Protein AF-A0A956L2F6-F1 (afdb_monomer)

Foldseek 3Di:
DDDDDDDDDDDDDDDDDDDDDDDDDDDDDDDDDDPPPDPPPDPFPDDDDWDDAPAFADPAAKWWWDWPNFTWIWHWADPD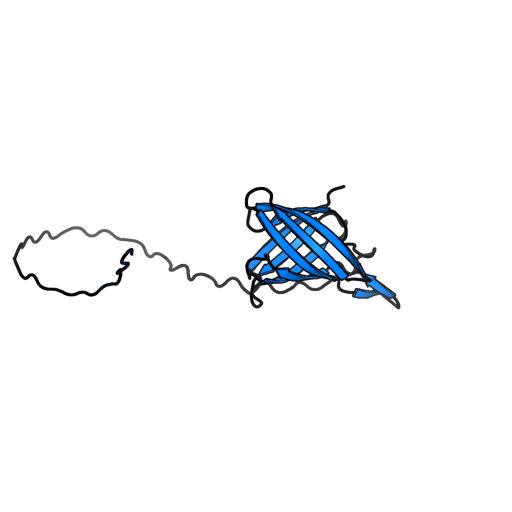VQWIWIWTAGDPPRFIKIKTKGFDWDDDPPDTGGIQKIKIKIDRVPGDIWIKMWGADNVSFKIKMFIDHPSRGPIIIITGGDD

pLDDT: mean 80.11, std 22.97, range [32.0, 98.62]

Mean predicted aligned error: 14.01 Å

Structure (mmCIF, N/CA/C/O backbone):
data_AF-A0A956L2F6-F1
#
_entry.id   AF-A0A956L2F6-F1
#
loop_
_atom_site.group_PDB
_atom_site.id
_atom_site.type_symbol
_atom_site.label_atom_id
_atom_site.label_alt_id
_atom_site.label_comp_id
_atom_site.label_asym_id
_atom_site.label_entity_id
_atom_site.label_seq_id
_atom_site.pdbx_PDB_ins_code
_atom_site.Cartn_x
_atom_site.Cartn_y
_atom_site.Cartn_z
_atom_site.occupancy
_atom_site.B_iso_or_equiv
_atom_site.auth_seq_id
_atom_site.auth_comp_id
_atom_site.auth_asym_id
_atom_site.auth_atom_id
_atom_site.pdbx_PDB_model_num
ATOM 1 N N . MET A 1 1 ? 47.642 7.889 -25.576 1.00 45.06 1 MET A N 1
ATOM 2 C CA . MET A 1 1 ? 47.191 9.058 -26.360 1.00 45.06 1 MET A CA 1
ATOM 3 C C . MET A 1 1 ? 46.245 8.530 -27.430 1.00 45.06 1 MET A C 1
ATOM 5 O O . MET A 1 1 ? 46.696 8.102 -28.480 1.00 45.06 1 MET A O 1
ATOM 9 N N . ALA A 1 2 ? 44.964 8.392 -27.086 1.00 37.12 2 ALA A N 1
ATOM 10 C CA . ALA A 1 2 ? 43.939 7.818 -27.954 1.00 37.12 2 ALA A CA 1
ATOM 11 C C . ALA A 1 2 ? 42.980 8.940 -28.355 1.00 37.12 2 ALA A C 1
ATOM 13 O O . ALA A 1 2 ? 42.455 9.644 -27.495 1.00 37.12 2 ALA A O 1
ATOM 14 N N . VAL A 1 3 ? 42.839 9.138 -29.662 1.00 37.91 3 VAL A N 1
ATOM 15 C CA . VAL A 1 3 ? 42.006 10.174 -30.271 1.00 37.91 3 VAL A CA 1
ATOM 16 C C . VAL A 1 3 ? 40.607 9.599 -30.483 1.00 37.91 3 VAL A C 1
ATOM 18 O O . VAL A 1 3 ? 40.433 8.635 -31.223 1.00 37.91 3 VAL A O 1
ATOM 21 N N . LEU A 1 4 ? 39.626 10.211 -29.824 1.00 40.88 4 LEU A N 1
ATOM 22 C CA . LEU A 1 4 ? 38.202 10.125 -30.136 1.00 40.88 4 LEU A CA 1
ATOM 23 C C . LEU A 1 4 ? 37.856 11.302 -31.046 1.00 40.88 4 LEU A C 1
ATOM 25 O O . LEU A 1 4 ? 38.024 12.442 -30.622 1.00 40.88 4 LEU A O 1
ATOM 29 N N . ILE A 1 5 ? 37.322 11.043 -32.240 1.00 43.75 5 ILE A N 1
ATOM 30 C CA . ILE A 1 5 ? 36.436 11.994 -32.923 1.00 43.75 5 ILE A CA 1
ATOM 31 C C . ILE A 1 5 ? 35.305 11.187 -33.566 1.00 43.75 5 ILE A C 1
ATOM 33 O O . ILE A 1 5 ? 35.516 10.442 -34.518 1.00 43.75 5 ILE A O 1
ATOM 37 N N . SER A 1 6 ? 34.107 11.337 -33.006 1.00 41.31 6 SER A N 1
ATOM 38 C CA . SER A 1 6 ? 32.835 10.889 -33.566 1.00 41.31 6 SER A CA 1
ATOM 39 C C . SER A 1 6 ?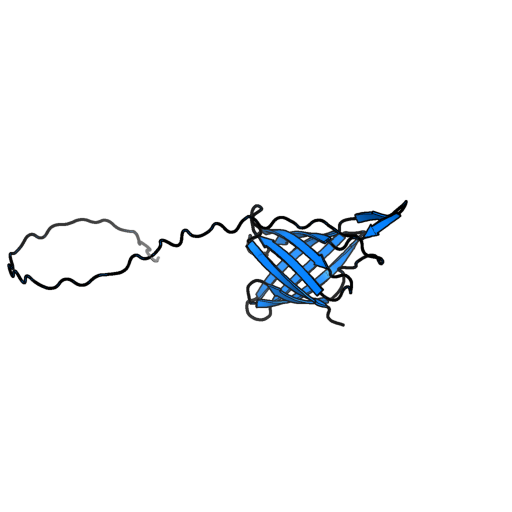 31.856 12.053 -33.468 1.00 41.31 6 SER A C 1
ATOM 41 O O . SER A 1 6 ? 31.575 12.492 -32.359 1.00 41.31 6 SER A O 1
ATOM 43 N N . THR A 1 7 ? 31.401 12.548 -34.620 1.00 45.31 7 THR A N 1
ATOM 44 C CA . THR A 1 7 ? 30.163 13.304 -34.912 1.00 45.31 7 THR A CA 1
ATOM 45 C C . THR A 1 7 ? 30.193 13.650 -36.413 1.00 45.31 7 THR A C 1
ATOM 47 O O . THR A 1 7 ? 31.266 13.754 -36.994 1.00 45.31 7 THR A O 1
ATOM 50 N N . ALA A 1 8 ? 29.125 13.953 -37.142 1.00 37.53 8 ALA A N 1
ATOM 51 C CA . ALA A 1 8 ? 27.7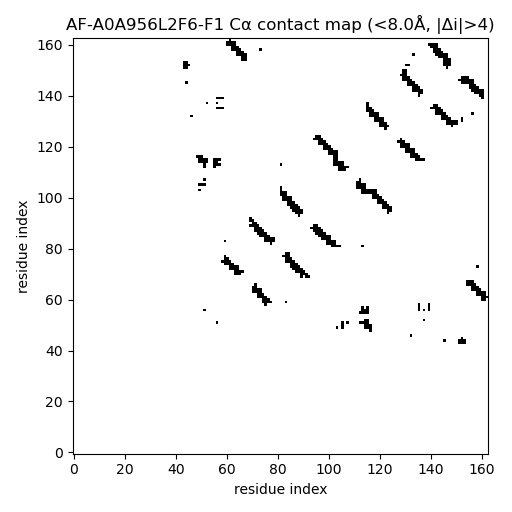41 13.503 -37.227 1.00 37.53 8 ALA A CA 1
ATOM 52 C C . ALA A 1 8 ? 27.139 14.267 -38.433 1.00 37.53 8 ALA A C 1
ATOM 54 O O . ALA A 1 8 ? 27.304 15.477 -38.514 1.00 37.53 8 ALA A O 1
ATOM 55 N N . SER A 1 9 ? 26.392 13.553 -39.284 1.00 39.50 9 SER A N 1
ATOM 56 C CA . SER A 1 9 ? 25.169 13.970 -40.006 1.00 39.50 9 SER A CA 1
ATOM 57 C C . SER A 1 9 ? 25.146 15.092 -41.075 1.00 39.50 9 SER A C 1
ATOM 59 O O . SER A 1 9 ? 25.910 16.047 -41.061 1.00 39.50 9 SER A O 1
ATOM 61 N N . LEU A 1 10 ? 24.095 14.963 -41.911 1.00 39.09 10 LEU A N 1
ATOM 62 C CA . LEU A 1 10 ? 23.531 15.821 -42.971 1.00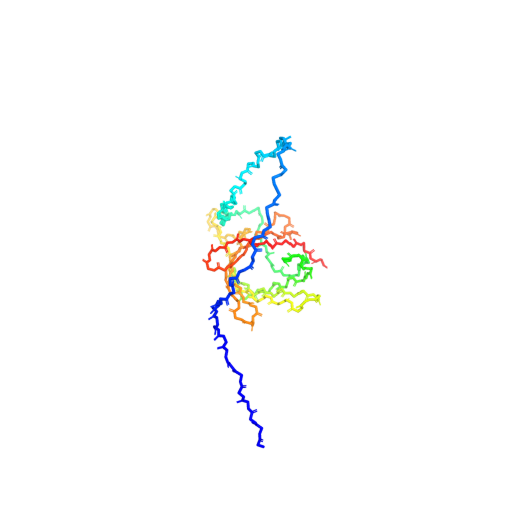 39.09 10 LEU A CA 1
ATOM 63 C C . LEU A 1 10 ? 24.259 15.701 -44.322 1.00 39.09 10 LEU A C 1
ATOM 65 O O . LEU A 1 10 ? 25.435 15.995 -44.439 1.00 39.09 10 LEU A O 1
ATOM 69 N N . GLY A 1 11 ? 23.660 15.253 -45.425 1.00 32.00 11 GLY A N 1
ATOM 70 C CA . GLY A 1 11 ? 22.260 15.256 -45.834 1.00 32.00 11 GLY A CA 1
ATOM 71 C C . GLY A 1 11 ? 22.181 15.911 -47.221 1.00 32.00 11 GLY A C 1
ATOM 72 O O . GLY A 1 11 ? 22.700 17.003 -47.406 1.00 32.00 11 GLY A O 1
ATOM 73 N N . GLY A 1 12 ? 21.516 15.262 -48.185 1.00 33.75 12 GLY A N 1
ATOM 74 C CA . GLY A 1 12 ? 20.892 15.966 -49.317 1.00 33.75 12 GLY A CA 1
ATOM 75 C C . GLY A 1 12 ? 21.516 15.841 -50.717 1.00 33.75 12 GLY A C 1
ATOM 76 O O . GLY A 1 12 ? 22.321 16.661 -51.130 1.00 33.75 12 GLY A O 1
ATOM 77 N N . ALA A 1 13 ? 20.969 14.884 -51.475 1.00 37.41 13 ALA A N 1
ATOM 78 C CA . ALA A 1 13 ? 20.454 15.000 -52.850 1.00 37.41 13 ALA A CA 1
ATOM 79 C C . ALA A 1 13 ? 21.351 15.477 -54.020 1.00 37.41 13 ALA A C 1
ATOM 81 O O . ALA A 1 13 ? 21.696 16.647 -54.139 1.00 37.41 13 ALA A O 1
ATOM 82 N N . ARG A 1 14 ? 21.478 14.610 -55.040 1.00 38.72 14 ARG A N 1
ATOM 83 C CA . ARG A 1 14 ? 20.799 14.736 -56.358 1.00 38.72 14 ARG A CA 1
ATOM 84 C C . ARG A 1 14 ? 21.273 13.625 -57.307 1.00 38.72 14 ARG A C 1
ATOM 86 O O . ARG A 1 14 ? 22.452 13.528 -57.620 1.00 38.72 14 ARG A O 1
ATOM 93 N N . ARG A 1 15 ? 20.340 12.834 -57.840 1.00 40.72 15 ARG A N 1
ATOM 94 C CA . ARG A 1 15 ? 20.521 12.099 -59.102 1.00 40.72 15 ARG A CA 1
ATOM 95 C C . ARG A 1 15 ? 19.255 12.268 -59.940 1.00 40.72 15 ARG A C 1
ATOM 97 O O . ARG A 1 15 ? 18.186 11.910 -59.452 1.00 40.72 15 ARG A O 1
ATOM 104 N N . PRO A 1 16 ? 19.342 12.796 -61.170 1.00 43.56 16 PRO A N 1
ATOM 105 C CA . PRO A 1 16 ? 18.284 12.675 -62.150 1.00 43.56 16 PRO A CA 1
ATOM 106 C C . PRO A 1 16 ? 18.584 11.514 -63.105 1.00 43.56 16 PRO A C 1
ATOM 108 O O . PRO A 1 16 ? 19.724 11.274 -63.501 1.00 43.56 16 PRO A O 1
ATOM 111 N N . GLY A 1 17 ? 17.520 10.838 -63.513 1.00 35.66 17 GLY A N 1
ATOM 112 C CA . GLY A 1 17 ? 17.513 9.860 -64.594 1.00 35.66 17 GLY A CA 1
ATOM 113 C C . GLY A 1 17 ? 16.848 8.565 -64.135 1.00 35.66 17 GLY A C 1
ATOM 114 O O . GLY A 1 17 ? 17.096 8.095 -63.038 1.00 35.66 17 GLY A O 1
ATOM 115 N N . ARG A 1 18 ? 15.989 7.919 -64.909 1.00 43.03 18 ARG A N 1
ATOM 116 C CA . ARG A 1 18 ? 15.570 8.137 -66.289 1.00 43.03 18 ARG A CA 1
ATOM 117 C C . ARG A 1 18 ? 14.335 7.243 -66.471 1.00 43.03 18 ARG A C 1
ATOM 119 O O . ARG A 1 18 ? 14.353 6.094 -66.054 1.00 43.03 18 ARG A O 1
ATOM 126 N N . THR A 1 19 ? 13.278 7.831 -67.019 1.00 45.56 19 THR A N 1
ATOM 127 C CA . THR A 1 19 ? 12.143 7.236 -67.752 1.00 45.56 19 THR A CA 1
ATOM 128 C C . THR A 1 19 ? 12.000 5.706 -67.779 1.00 45.56 19 THR A C 1
ATOM 130 O O . THR A 1 19 ? 12.811 5.015 -68.392 1.00 45.56 19 THR A O 1
ATOM 133 N N . GLY A 1 20 ? 10.861 5.222 -67.278 1.00 37.78 20 GLY A N 1
ATOM 134 C CA . GLY A 1 20 ? 10.322 3.887 -67.537 1.00 37.78 20 GLY A CA 1
ATOM 135 C C . GLY A 1 20 ? 8.800 3.920 -67.422 1.00 37.78 20 GLY A C 1
ATOM 136 O O . GLY A 1 20 ? 8.254 3.814 -66.332 1.00 37.78 20 GLY A O 1
ATOM 137 N N . SER A 1 21 ? 8.140 4.157 -68.553 1.00 44.22 21 SER A N 1
ATOM 138 C CA . SER A 1 21 ? 6.688 4.132 -68.722 1.00 44.22 21 SER A CA 1
ATOM 139 C C . SER A 1 21 ? 6.210 2.684 -68.824 1.00 44.22 21 SER A C 1
ATOM 141 O O . SER A 1 21 ? 6.695 1.948 -69.679 1.00 44.22 21 SER A O 1
ATOM 143 N N . ALA A 1 22 ? 5.239 2.295 -68.001 1.00 43.81 22 ALA A N 1
ATOM 144 C CA . ALA A 1 22 ? 4.348 1.177 -68.284 1.00 43.81 22 ALA A CA 1
ATOM 145 C C . ALA A 1 22 ? 3.008 1.432 -67.585 1.00 43.81 22 ALA A C 1
ATOM 147 O O . ALA A 1 22 ? 2.856 1.256 -66.379 1.00 43.81 22 ALA A O 1
ATOM 148 N N . CYS A 1 23 ? 2.036 1.897 -68.370 1.00 40.69 23 CYS A N 1
ATOM 149 C CA . CYS A 1 23 ? 0.628 1.874 -68.007 1.00 40.69 23 CYS A CA 1
ATOM 150 C C . CYS A 1 23 ? 0.176 0.418 -67.860 1.00 40.69 23 CYS A C 1
ATOM 152 O O . CYS A 1 23 ? 0.122 -0.301 -68.854 1.00 40.69 23 CYS A O 1
ATOM 154 N N . VAL A 1 24 ? -0.236 0.014 -66.662 1.00 42.59 24 VAL A N 1
ATOM 155 C CA . VAL A 1 24 ? -1.155 -1.116 -66.491 1.00 42.59 24 VAL A CA 1
ATOM 156 C C . VAL A 1 24 ? -2.366 -0.586 -65.738 1.00 42.59 24 VAL A C 1
ATOM 158 O O . VAL A 1 24 ? -2.319 -0.293 -64.546 1.00 42.59 24 VAL A O 1
ATOM 161 N N . ARG A 1 25 ? -3.440 -0.369 -66.498 1.00 45.28 25 ARG A N 1
ATOM 162 C CA . ARG A 1 25 ? -4.778 -0.086 -65.986 1.00 45.28 25 ARG A CA 1
ATOM 163 C C . ARG A 1 25 ? -5.424 -1.402 -65.568 1.00 45.28 25 ARG A C 1
ATOM 165 O O . ARG A 1 25 ? -5.452 -2.336 -66.361 1.00 45.28 25 ARG A O 1
ATOM 172 N N . GLY A 1 26 ? -6.047 -1.387 -64.396 1.00 38.69 26 GLY A N 1
ATOM 173 C CA . GLY A 1 26 ? -7.093 -2.332 -64.017 1.00 38.69 26 GLY A CA 1
ATOM 174 C C . GLY A 1 26 ? -6.721 -3.190 -62.819 1.00 38.69 26 GLY A C 1
ATOM 175 O O . GLY A 1 26 ? -5.986 -4.153 -62.965 1.00 38.69 26 GLY A O 1
ATOM 176 N N . LEU A 1 27 ? -7.260 -2.854 -61.647 1.00 41.12 27 LEU A N 1
ATOM 177 C CA . LEU A 1 27 ? -8.328 -3.628 -61.009 1.00 41.12 27 LEU A CA 1
ATOM 178 C C . LEU A 1 27 ? -8.731 -2.907 -59.715 1.00 41.12 27 LEU A C 1
ATOM 180 O O . LEU A 1 27 ? -7.889 -2.571 -58.887 1.00 41.12 27 LEU A O 1
ATOM 184 N N . ALA A 1 28 ? -10.023 -2.631 -59.569 1.00 49.28 28 ALA A N 1
ATOM 185 C CA . ALA A 1 28 ? -10.601 -2.147 -58.327 1.00 49.28 28 ALA A CA 1
ATOM 186 C C . ALA A 1 28 ? -10.519 -3.246 -57.258 1.00 49.28 28 ALA A C 1
ATOM 188 O O . ALA A 1 28 ? -10.923 -4.379 -57.517 1.00 49.28 28 ALA A O 1
ATOM 189 N N . LEU A 1 29 ? -10.066 -2.902 -56.053 1.00 39.41 29 LEU A N 1
ATOM 190 C CA . LEU A 1 29 ? -10.330 -3.700 -54.862 1.00 39.41 29 LEU A CA 1
ATOM 191 C C . LEU A 1 29 ? -10.550 -2.765 -53.670 1.00 39.41 29 LEU A C 1
ATOM 193 O O . LEU A 1 29 ? -9.694 -1.948 -53.334 1.00 39.41 29 LEU A O 1
ATOM 197 N N . LEU A 1 30 ? -11.743 -2.870 -53.084 1.00 47.72 30 LEU A N 1
ATOM 198 C CA . LEU A 1 30 ? -12.136 -2.221 -51.842 1.00 47.72 30 LEU A CA 1
ATOM 199 C C . LEU A 1 30 ? -11.120 -2.539 -50.735 1.00 47.72 30 LEU A C 1
ATOM 201 O O . LEU A 1 30 ? -10.895 -3.710 -50.437 1.00 47.72 30 LEU A O 1
ATOM 205 N N . LEU A 1 31 ? -10.588 -1.514 -50.068 1.00 45.28 31 LEU A N 1
ATOM 206 C CA . LEU A 1 31 ? -9.919 -1.666 -48.777 1.00 45.28 31 LEU A CA 1
ATOM 207 C C . LEU A 1 31 ? -10.572 -0.755 -47.734 1.00 45.28 31 LEU A C 1
ATOM 209 O O . LEU A 1 31 ? -10.370 0.454 -47.710 1.00 45.28 31 LEU A O 1
ATOM 213 N N . ALA A 1 32 ? -11.404 -1.416 -46.930 1.00 45.12 32 ALA A N 1
ATOM 214 C CA . ALA A 1 32 ? -11.643 -1.232 -45.503 1.00 45.12 32 ALA A CA 1
ATOM 215 C C . ALA A 1 32 ? -11.618 0.200 -44.935 1.00 45.12 32 ALA A C 1
ATOM 217 O O . ALA A 1 32 ? -10.564 0.782 -44.680 1.00 45.12 32 ALA A O 1
ATOM 218 N N . LEU A 1 33 ? -12.811 0.686 -44.567 1.00 45.69 33 LEU A N 1
ATOM 219 C CA . LEU A 1 33 ? -12.972 1.605 -43.443 1.00 45.69 33 LEU A CA 1
ATOM 220 C C . LEU A 1 33 ? -12.403 0.937 -42.184 1.00 45.69 33 LEU A C 1
ATOM 222 O O . LEU A 1 33 ? -13.063 0.109 -41.561 1.00 45.69 33 LEU A O 1
ATOM 226 N N . VAL A 1 34 ? -11.182 1.298 -41.806 1.00 48.38 34 VAL A N 1
ATOM 227 C CA . VAL A 1 34 ? -10.708 1.102 -40.437 1.00 48.38 34 VAL A CA 1
ATOM 228 C C . VAL A 1 34 ? -11.377 2.200 -39.610 1.00 48.38 34 VAL A C 1
ATOM 230 O O . VAL A 1 34 ? -11.116 3.378 -39.878 1.00 48.38 34 VAL A O 1
ATOM 233 N N . PRO A 1 35 ? -12.258 1.898 -38.640 1.00 49.81 35 PRO A N 1
ATOM 234 C CA . PRO A 1 35 ? -12.595 2.904 -37.653 1.00 49.81 35 PRO A CA 1
ATOM 235 C C . PRO A 1 35 ? -11.286 3.262 -36.954 1.00 49.81 35 PRO A C 1
ATOM 237 O O . PRO A 1 35 ? -10.615 2.402 -36.384 1.00 49.81 35 PRO A O 1
ATOM 240 N N . ALA A 1 36 ? -10.893 4.529 -37.053 1.00 45.62 36 ALA A N 1
ATOM 241 C CA . ALA A 1 36 ? -9.840 5.079 -36.226 1.00 45.62 36 ALA A CA 1
ATOM 242 C C . ALA A 1 36 ? -10.262 4.871 -34.766 1.00 45.62 36 ALA A C 1
ATOM 244 O O . ALA A 1 36 ? -11.075 5.630 -34.234 1.00 45.62 36 ALA A O 1
ATOM 245 N N . CYS A 1 37 ? -9.744 3.817 -34.131 1.00 48.47 37 CYS A N 1
ATOM 246 C CA . CYS A 1 37 ? -9.691 3.722 -32.684 1.00 48.47 37 CYS A CA 1
ATOM 247 C C . CYS A 1 37 ? -8.884 4.933 -32.232 1.00 48.47 37 CYS A C 1
ATOM 249 O O . CYS A 1 37 ? -7.655 4.931 -32.264 1.00 48.47 37 CYS A O 1
ATOM 251 N N . LYS A 1 38 ? -9.589 6.007 -31.865 1.00 52.88 38 LYS A N 1
ATOM 252 C CA . LYS A 1 38 ? -9.006 7.028 -31.006 1.00 52.88 38 LYS A CA 1
ATOM 253 C C . LYS A 1 38 ? -8.463 6.264 -29.800 1.00 52.88 38 LYS A C 1
ATOM 255 O O . LYS A 1 38 ? -9.238 5.487 -29.236 1.00 52.88 38 LYS A O 1
ATOM 260 N N . PRO A 1 39 ? -7.185 6.421 -29.421 1.00 49.84 39 PRO A N 1
ATOM 261 C CA . PRO A 1 39 ? -6.756 5.963 -28.115 1.00 49.84 39 PRO A CA 1
ATOM 262 C C . PRO A 1 39 ? -7.674 6.673 -27.125 1.00 49.84 39 PRO A C 1
ATOM 264 O O . PRO A 1 39 ? -7.645 7.897 -26.997 1.00 49.84 39 PRO A O 1
ATOM 267 N N . GLY A 1 40 ? -8.609 5.917 -26.553 1.00 45.34 40 GLY A N 1
ATOM 268 C CA . GLY A 1 40 ? -9.428 6.410 -25.471 1.00 45.34 40 GLY A CA 1
ATOM 269 C C . GLY A 1 40 ? -8.448 6.697 -24.357 1.00 45.34 40 GLY A C 1
ATOM 270 O O . GLY A 1 40 ? -7.849 5.766 -23.829 1.00 45.34 40 GLY A O 1
ATOM 271 N N . THR A 1 41 ? -8.220 7.975 -24.068 1.00 56.50 41 THR A N 1
ATOM 272 C CA . THR A 1 41 ? -7.600 8.384 -22.816 1.00 56.50 41 THR A CA 1
ATOM 273 C C . THR A 1 41 ? -8.412 7.701 -21.728 1.00 56.50 41 THR A C 1
ATOM 275 O O . THR A 1 41 ? -9.582 8.040 -21.532 1.00 56.50 41 THR A O 1
ATOM 278 N N . ALA A 1 42 ? -7.839 6.665 -21.111 1.00 53.97 42 ALA A N 1
ATOM 279 C CA . ALA A 1 42 ? -8.445 6.058 -19.944 1.00 53.97 42 ALA A CA 1
ATOM 280 C C . ALA A 1 42 ? -8.680 7.201 -18.945 1.00 53.97 42 ALA A C 1
ATOM 282 O O . ALA A 1 42 ? -7.781 8.031 -18.766 1.00 53.97 42 ALA A O 1
ATOM 283 N N . PRO A 1 43 ? -9.890 7.338 -18.378 1.00 53.78 43 PRO A N 1
ATOM 284 C CA . PRO A 1 43 ? -10.124 8.367 -17.382 1.00 53.78 43 PRO A CA 1
ATOM 285 C C . PRO A 1 43 ? -9.094 8.195 -16.257 1.00 53.78 43 PRO A C 1
ATOM 287 O O . PRO A 1 43 ? -8.770 7.054 -15.917 1.00 53.78 43 PRO A O 1
ATOM 290 N N . PRO A 1 44 ? -8.557 9.294 -15.698 1.00 55.47 44 PRO A N 1
ATOM 291 C CA . PRO A 1 44 ? -7.600 9.202 -14.606 1.00 55.47 44 PRO A CA 1
ATOM 292 C C . PRO A 1 44 ? -8.215 8.366 -13.483 1.00 55.47 44 PRO A C 1
ATOM 294 O O . PRO A 1 44 ? -9.355 8.615 -13.080 1.00 55.47 44 PRO A O 1
ATOM 297 N N . VAL A 1 45 ? -7.489 7.351 -13.010 1.00 63.59 45 VAL A N 1
ATOM 298 C CA . VAL A 1 45 ? -7.948 6.503 -11.907 1.00 63.59 45 VAL A CA 1
ATOM 299 C C . VAL A 1 45 ? -8.068 7.389 -10.672 1.00 63.59 45 VAL A C 1
ATOM 301 O O . VAL A 1 45 ? -7.076 7.849 -10.114 1.00 63.59 45 VAL A O 1
ATOM 304 N N . SER A 1 46 ? -9.300 7.688 -10.268 1.00 80.44 46 SER A N 1
ATOM 305 C CA . SER A 1 46 ? -9.564 8.466 -9.062 1.00 80.44 46 SER A CA 1
ATOM 306 C C . SER A 1 46 ? -9.240 7.631 -7.828 1.00 80.44 46 SER A C 1
ATOM 308 O O . SER A 1 46 ? -9.623 6.462 -7.767 1.00 80.44 46 SER A O 1
ATOM 310 N N . ILE A 1 47 ? -8.611 8.240 -6.822 1.00 87.19 47 ILE A N 1
ATOM 311 C CA . ILE A 1 47 ? -8.390 7.596 -5.522 1.00 87.19 47 ILE A CA 1
ATOM 312 C C . ILE A 1 47 ? -9.764 7.240 -4.917 1.00 87.19 47 ILE A C 1
ATOM 314 O O . ILE A 1 47 ? -10.570 8.150 -4.692 1.00 87.19 47 ILE A O 1
ATOM 318 N N . PRO A 1 48 ? -10.061 5.955 -4.651 1.00 90.94 48 PRO A N 1
ATOM 319 C CA . PRO A 1 48 ? -11.342 5.546 -4.085 1.00 90.94 48 PRO A CA 1
ATOM 320 C C . PRO A 1 48 ? -11.503 6.105 -2.665 1.00 90.94 48 PRO A C 1
ATOM 322 O O . PRO A 1 48 ? -10.501 6.294 -1.970 1.00 90.94 48 PRO A O 1
ATOM 325 N N . PRO A 1 49 ? -12.732 6.393 -2.202 1.00 92.69 49 PRO A N 1
ATOM 326 C CA . PRO A 1 49 ? -12.954 6.840 -0.831 1.00 92.69 49 PRO A CA 1
ATOM 327 C C . PRO A 1 49 ? -12.549 5.752 0.174 1.00 92.69 49 PRO A C 1
ATOM 329 O O . PRO A 1 49 ? -12.696 4.562 -0.099 1.00 92.69 49 PRO A O 1
ATOM 332 N N . ALA A 1 50 ? -12.062 6.170 1.343 1.00 95.06 50 ALA A N 1
ATOM 333 C CA . ALA A 1 50 ? -11.828 5.261 2.460 1.00 95.06 50 ALA A CA 1
ATOM 334 C C . ALA A 1 50 ? -13.159 4.778 3.060 1.00 95.06 50 ALA A C 1
ATOM 336 O O . ALA A 1 50 ? -14.156 5.505 3.052 1.00 95.06 50 ALA A O 1
ATOM 337 N N . ALA A 1 51 ? -13.151 3.568 3.610 1.00 93.56 51 ALA A N 1
ATOM 338 C CA . ALA A 1 51 ? -14.252 2.976 4.351 1.00 93.56 51 ALA A CA 1
ATOM 339 C C . ALA A 1 51 ? -13.759 2.410 5.688 1.00 93.56 51 ALA A C 1
ATOM 341 O O . ALA A 1 51 ? -12.666 1.853 5.795 1.00 93.56 51 ALA A O 1
ATOM 342 N N . ALA A 1 52 ? -14.601 2.545 6.705 1.00 92.94 52 ALA A N 1
ATOM 343 C CA . ALA A 1 52 ? -14.434 1.914 8.002 1.00 92.94 52 ALA A CA 1
ATOM 344 C C . ALA A 1 52 ? -15.168 0.566 7.994 1.00 92.94 52 ALA A C 1
ATOM 346 O O . ALA A 1 52 ? -16.336 0.502 7.603 1.00 92.94 52 ALA A O 1
ATOM 347 N N . TYR A 1 53 ? -14.488 -0.494 8.423 1.00 90.94 53 TYR A N 1
ATOM 348 C CA . TYR A 1 53 ? -15.107 -1.793 8.676 1.00 90.94 53 TYR A CA 1
ATOM 349 C C . TYR A 1 53 ? -15.467 -1.952 10.156 1.00 90.94 53 TYR A C 1
ATOM 351 O O . TYR A 1 53 ? -15.177 -1.086 10.981 1.00 90.94 53 TYR A O 1
ATOM 359 N N . ASP A 1 54 ? -16.109 -3.076 10.488 1.00 88.31 54 ASP A N 1
ATOM 360 C CA . ASP A 1 54 ? -16.514 -3.396 11.864 1.00 88.31 54 ASP A CA 1
ATOM 361 C C . ASP A 1 54 ? -15.303 -3.604 12.794 1.00 88.31 54 ASP A C 1
ATOM 363 O O . ASP A 1 54 ? -15.417 -3.444 14.008 1.00 88.31 54 ASP A O 1
ATOM 367 N N . ALA A 1 55 ? -14.143 -3.940 12.222 1.00 89.88 55 ALA A N 1
ATOM 368 C CA . ALA A 1 55 ? -12.853 -4.003 12.896 1.00 89.88 55 ALA A CA 1
ATOM 369 C C . ALA A 1 55 ? -11.866 -3.018 12.239 1.00 89.88 55 ALA A C 1
ATOM 371 O O . ALA A 1 55 ? -11.965 -2.789 11.030 1.00 89.88 55 ALA A O 1
ATOM 372 N N . PRO A 1 56 ? -10.917 -2.434 13.001 1.00 92.62 56 PRO A N 1
ATOM 373 C CA . PRO A 1 56 ? -9.851 -1.621 12.425 1.00 92.62 56 PRO A CA 1
ATOM 374 C C . PRO A 1 56 ? -9.018 -2.446 11.441 1.00 92.62 56 PRO A C 1
ATOM 376 O O . PRO A 1 56 ? -8.559 -3.527 11.799 1.00 92.62 56 PRO A O 1
ATOM 379 N N . SER A 1 57 ? -8.803 -1.917 10.239 1.00 95.44 57 SER A N 1
ATOM 380 C CA . SER A 1 57 ? -7.953 -2.566 9.238 1.00 95.44 57 SER A CA 1
ATOM 381 C C . SER A 1 57 ? -6.474 -2.429 9.577 1.00 95.44 57 SER A C 1
ATOM 383 O O . SER A 1 57 ? -6.040 -1.368 10.040 1.00 95.44 57 SER A O 1
ATOM 385 N N . ASP A 1 58 ? -5.685 -3.453 9.255 1.00 95.50 58 ASP A N 1
ATOM 386 C CA . ASP A 1 58 ? -4.244 -3.447 9.503 1.00 95.50 58 ASP A CA 1
ATOM 387 C C . ASP A 1 58 ? -3.411 -3.860 8.280 1.00 95.50 58 ASP A C 1
ATOM 389 O O . ASP A 1 58 ? -3.418 -5.005 7.828 1.00 95.50 58 ASP A O 1
ATOM 393 N N . PHE A 1 59 ? -2.625 -2.914 7.763 1.00 97.81 59 PHE A N 1
ATOM 394 C CA . PHE A 1 59 ? -1.754 -3.131 6.607 1.00 97.81 59 PHE A CA 1
ATOM 395 C C . PHE A 1 59 ? -0.453 -3.873 6.941 1.00 97.81 59 PHE A C 1
ATOM 397 O O . PHE A 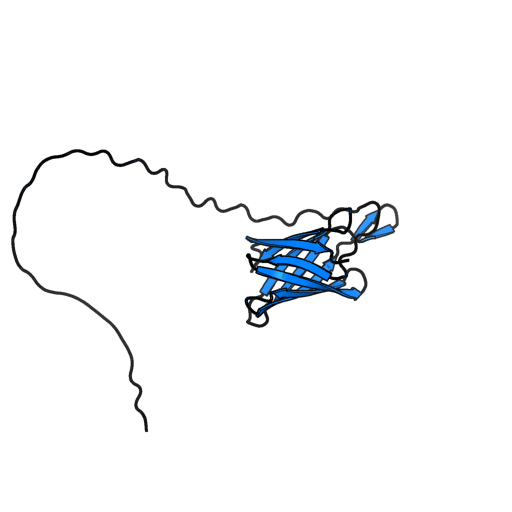1 59 ? 0.239 -4.305 6.020 1.00 97.81 59 PHE A O 1
ATOM 404 N N . GLN A 1 60 ? -0.065 -4.001 8.213 1.00 98.00 60 GLN A N 1
ATOM 405 C CA . GLN A 1 60 ? 1.237 -4.578 8.557 1.00 98.00 60 GLN A CA 1
ATOM 406 C C . GLN A 1 60 ? 1.360 -6.045 8.125 1.00 98.00 60 GLN A C 1
ATOM 408 O O . GLN A 1 60 ? 0.372 -6.776 8.092 1.00 98.00 60 GLN A O 1
ATOM 413 N N . GLY A 1 61 ? 2.587 -6.493 7.856 1.00 97.62 61 GLY A N 1
ATOM 414 C CA . GLY A 1 61 ? 2.892 -7.891 7.550 1.00 97.62 61 GLY A CA 1
ATOM 415 C C . GLY A 1 61 ? 3.484 -8.095 6.160 1.00 97.62 61 GLY A C 1
ATOM 416 O O . GLY A 1 61 ? 3.991 -7.155 5.542 1.00 97.62 61 GLY A O 1
ATOM 417 N N . GLN A 1 62 ? 3.460 -9.346 5.705 1.00 98.12 62 GLN A N 1
ATOM 418 C CA . GLN A 1 62 ? 3.948 -9.742 4.389 1.00 98.12 62 GLN A CA 1
ATOM 419 C C . GLN A 1 62 ? 2.792 -10.031 3.441 1.00 98.12 62 GLN A C 1
ATOM 421 O O . GLN A 1 62 ? 1.779 -10.627 3.812 1.00 98.12 62 GLN A O 1
ATOM 426 N N . TRP A 1 63 ? 2.983 -9.605 2.201 1.00 98.25 63 TRP A N 1
ATOM 427 C CA . TRP A 1 63 ? 1.987 -9.662 1.150 1.00 98.25 63 TRP A CA 1
ATOM 428 C C . TRP A 1 63 ? 2.650 -10.170 -0.125 1.00 98.25 63 TRP A C 1
ATOM 430 O O . TRP A 1 63 ? 3.618 -9.576 -0.593 1.00 98.25 63 TRP A O 1
ATOM 440 N N . LEU A 1 64 ? 2.147 -11.262 -0.689 1.00 97.56 64 LEU A N 1
ATOM 441 C CA . LEU A 1 64 ? 2.621 -11.815 -1.954 1.00 97.56 64 LEU A CA 1
ATOM 442 C C . LEU A 1 64 ? 1.736 -11.293 -3.079 1.00 97.56 64 LEU A C 1
ATOM 444 O O . LEU A 1 64 ? 0.513 -11.324 -2.963 1.00 97.56 64 LEU A O 1
ATOM 448 N N . GLY A 1 65 ? 2.318 -10.813 -4.168 1.00 95.75 65 GLY A N 1
ATOM 449 C CA . GLY A 1 65 ? 1.516 -10.214 -5.222 1.00 95.75 65 GLY A CA 1
ATOM 450 C C . GLY A 1 65 ? 2.294 -9.867 -6.468 1.00 95.75 65 GLY A C 1
ATOM 451 O O . GLY A 1 65 ? 3.380 -10.389 -6.70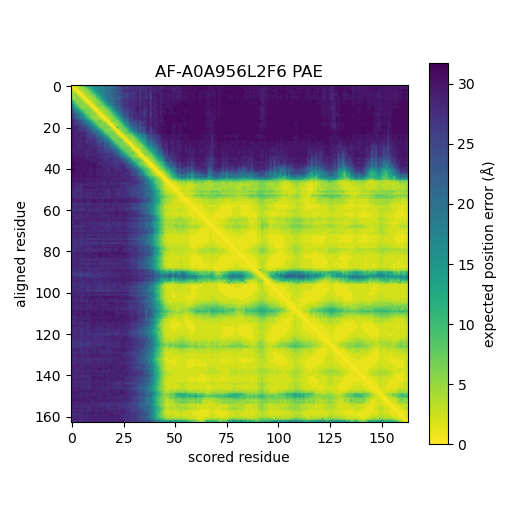5 1.00 95.75 65 GLY A O 1
ATOM 452 N N . GLU A 1 66 ? 1.701 -8.982 -7.256 1.00 94.06 66 GLU A N 1
ATOM 453 C CA . GLU A 1 66 ? 2.220 -8.559 -8.546 1.00 94.06 66 GLU A CA 1
ATOM 454 C C . GLU A 1 66 ? 2.203 -7.032 -8.661 1.00 94.06 66 GLU A C 1
ATOM 456 O O . GLU A 1 66 ? 1.232 -6.364 -8.280 1.00 94.06 66 GLU A O 1
ATOM 461 N N . VAL A 1 67 ? 3.284 -6.496 -9.223 1.00 93.00 67 VAL A N 1
ATOM 462 C CA . VAL A 1 67 ? 3.403 -5.101 -9.653 1.00 93.00 67 VAL A CA 1
ATOM 463 C C . VAL A 1 67 ? 3.972 -5.101 -11.067 1.00 93.00 67 VAL A C 1
ATOM 465 O O . VAL A 1 67 ? 5.037 -5.661 -11.301 1.00 93.00 67 VAL A O 1
ATOM 468 N N . GLU A 1 68 ? 3.260 -4.478 -12.010 1.00 88.56 68 GLU A N 1
ATOM 469 C CA . GLU A 1 68 ? 3.682 -4.365 -13.421 1.00 88.56 68 GLU A CA 1
ATOM 470 C C . GLU A 1 68 ? 4.004 -5.711 -14.112 1.00 88.56 68 GLU A C 1
ATOM 472 O O . GLU A 1 68 ? 4.874 -5.771 -14.977 1.00 88.56 68 GLU A O 1
ATOM 477 N N . GLY A 1 69 ? 3.297 -6.794 -13.772 1.00 88.88 69 GLY A N 1
ATOM 478 C CA . GLY A 1 69 ? 3.560 -8.124 -14.341 1.00 88.88 69 GLY A CA 1
ATOM 479 C C . GLY A 1 69 ? 4.635 -8.925 -13.608 1.00 88.88 69 GLY A C 1
ATOM 480 O O . GLY A 1 69 ? 4.803 -10.110 -13.887 1.00 88.88 69 GLY A O 1
ATOM 481 N N . GLU A 1 70 ? 5.346 -8.309 -12.664 1.00 92.50 70 GLU A N 1
ATOM 482 C CA . GLU A 1 70 ? 6.399 -8.961 -11.896 1.00 92.50 70 GLU A CA 1
ATOM 483 C C . GLU A 1 70 ? 5.853 -9.431 -10.555 1.00 92.50 70 GLU A C 1
ATOM 485 O O . GLU A 1 70 ? 5.219 -8.660 -9.836 1.00 92.50 70 GLU A O 1
ATOM 490 N N . VAL A 1 71 ? 6.110 -10.693 -10.213 1.00 94.38 71 VAL A N 1
ATOM 491 C CA . VAL A 1 71 ? 5.724 -11.270 -8.921 1.00 94.38 71 VAL A CA 1
ATOM 492 C C . VAL A 1 71 ? 6.760 -10.897 -7.866 1.00 94.38 71 VAL A C 1
ATOM 494 O O . VAL A 1 71 ? 7.969 -11.017 -8.085 1.00 94.38 71 VAL A O 1
ATOM 497 N N . GLY A 1 72 ? 6.287 -10.488 -6.695 1.00 95.62 72 GLY A N 1
ATOM 498 C CA . GLY A 1 72 ? 7.152 -10.082 -5.600 1.00 95.62 72 GLY A CA 1
ATOM 499 C C . GLY A 1 72 ? 6.456 -10.054 -4.249 1.00 95.62 72 GLY A C 1
ATOM 500 O O . GLY A 1 72 ? 5.256 -10.307 -4.119 1.00 95.62 72 GLY A O 1
ATOM 501 N N . THR A 1 73 ? 7.240 -9.734 -3.225 1.00 97.06 73 THR A N 1
ATOM 502 C CA . THR A 1 73 ? 6.758 -9.609 -1.847 1.00 97.06 73 THR A CA 1
ATOM 503 C C . THR A 1 73 ? 6.751 -8.148 -1.430 1.00 97.06 73 THR A C 1
ATOM 505 O O . THR A 1 73 ? 7.767 -7.463 -1.518 1.00 97.06 73 THR A O 1
ATOM 508 N N . LEU A 1 74 ? 5.615 -7.680 -0.920 1.00 98.06 74 LEU A N 1
ATOM 509 C CA . LEU A 1 74 ? 5.469 -6.409 -0.227 1.00 98.06 74 LEU A CA 1
ATOM 510 C C . LEU A 1 74 ? 5.512 -6.646 1.288 1.00 98.06 74 LEU A C 1
ATOM 512 O O . LEU A 1 74 ? 4.616 -7.246 1.874 1.00 98.06 74 LEU A O 1
ATOM 516 N N . SER A 1 75 ? 6.558 -6.142 1.934 1.00 98.12 75 SER A N 1
ATOM 517 C CA . SER A 1 75 ? 6.693 -6.111 3.391 1.00 98.12 75 SER A CA 1
ATOM 518 C C . SER A 1 75 ? 6.272 -4.747 3.931 1.00 98.12 75 SER A C 1
ATOM 520 O O . SER A 1 75 ? 6.869 -3.731 3.571 1.00 98.12 75 SER A O 1
ATOM 522 N N . ILE A 1 76 ? 5.276 -4.713 4.817 1.00 98.56 76 ILE A N 1
ATOM 523 C CA . ILE A 1 76 ? 4.762 -3.486 5.438 1.00 98.56 76 ILE A CA 1
ATOM 524 C C . ILE A 1 76 ? 5.101 -3.488 6.929 1.00 98.56 76 ILE A C 1
ATOM 526 O O . ILE A 1 76 ? 4.648 -4.341 7.693 1.00 98.56 76 ILE A O 1
ATOM 530 N N . THR A 1 77 ? 5.904 -2.513 7.355 1.00 98.62 77 THR A N 1
ATOM 531 C CA . THR A 1 77 ? 6.366 -2.349 8.739 1.00 98.62 77 THR A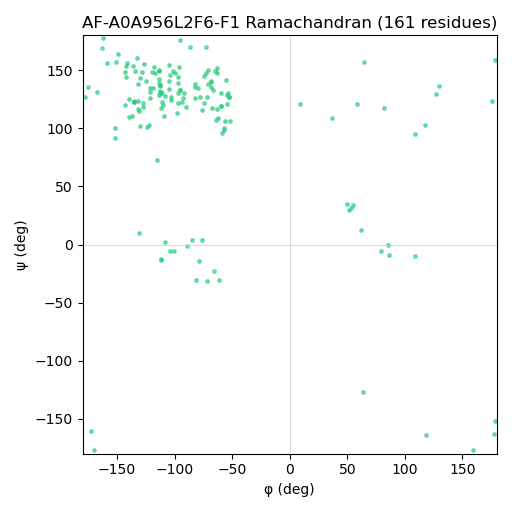 CA 1
ATOM 532 C C . THR A 1 77 ? 5.758 -1.090 9.364 1.00 98.62 77 THR A C 1
ATOM 534 O O . THR A 1 77 ? 5.864 -0.016 8.762 1.00 98.62 77 THR A O 1
ATOM 537 N N . PRO A 1 78 ? 5.160 -1.160 10.567 1.00 98.25 78 PRO A N 1
ATOM 538 C CA . PRO A 1 78 ? 4.629 0.019 11.241 1.00 98.25 78 PRO A CA 1
ATOM 539 C C . PRO A 1 78 ? 5.754 0.960 11.696 1.00 98.25 78 PRO A C 1
ATOM 541 O O . PRO A 1 78 ? 6.793 0.531 12.197 1.00 98.25 78 PRO A O 1
ATOM 544 N N . LEU A 1 79 ? 5.531 2.264 11.541 1.00 97.75 79 LEU A N 1
ATOM 545 C CA . LEU A 1 79 ? 6.411 3.341 12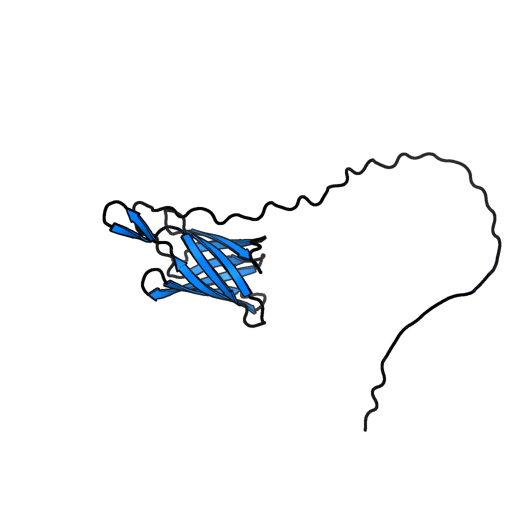.020 1.00 97.75 79 LEU A CA 1
ATOM 546 C C . LEU A 1 79 ? 5.782 4.155 13.162 1.00 97.75 79 LEU A C 1
ATOM 548 O O . LEU A 1 79 ? 6.448 4.988 13.776 1.00 97.75 79 LEU A O 1
ATOM 552 N N . GLY A 1 80 ? 4.484 3.972 13.394 1.00 95.19 80 GLY A N 1
ATOM 553 C CA . GLY A 1 80 ? 3.673 4.695 14.366 1.00 95.19 80 GLY A CA 1
ATOM 554 C C . GLY A 1 80 ? 2.188 4.605 14.001 1.00 95.19 80 GLY A C 1
ATOM 555 O O . GLY A 1 80 ? 1.848 3.947 13.017 1.00 95.19 80 GLY A O 1
ATOM 556 N N . PRO A 1 81 ? 1.296 5.270 14.756 1.00 94.19 81 PRO A N 1
ATOM 557 C CA . PRO A 1 81 ? -0.139 5.248 14.478 1.00 94.19 81 PRO A CA 1
ATOM 558 C C . PRO A 1 81 ? -0.452 5.679 13.038 1.00 94.19 81 PRO A C 1
ATOM 560 O O . PRO A 1 81 ? -0.072 6.778 12.629 1.00 94.19 81 PRO A O 1
ATOM 563 N N . GLY A 1 82 ? -1.094 4.790 12.270 1.00 95.81 82 GLY A N 1
ATOM 564 C CA . GLY A 1 82 ? -1.478 5.013 10.872 1.00 95.81 82 GLY A CA 1
ATOM 565 C C . GLY A 1 82 ? -0.312 5.247 9.905 1.00 95.81 82 GLY A C 1
ATOM 566 O O . GLY A 1 82 ? -0.532 5.697 8.786 1.00 95.81 82 GLY A O 1
ATOM 567 N N . ARG A 1 83 ? 0.937 4.991 10.309 1.00 98.25 83 ARG A N 1
ATOM 568 C CA . ARG A 1 83 ? 2.128 5.244 9.490 1.00 98.25 83 ARG A CA 1
ATOM 569 C C . ARG A 1 83 ? 2.915 3.969 9.272 1.00 98.25 83 ARG A C 1
ATOM 571 O O . ARG A 1 83 ? 3.287 3.306 10.239 1.00 98.25 83 ARG A O 1
ATOM 578 N N . TYR A 1 84 ? 3.270 3.697 8.020 1.00 98.62 84 TYR A N 1
ATOM 579 C CA . TYR A 1 84 ? 3.989 2.482 7.644 1.00 98.62 84 TYR A CA 1
ATOM 580 C C . TYR A 1 84 ? 5.126 2.768 6.663 1.00 98.62 84 TYR A C 1
ATOM 582 O O . TYR A 1 84 ? 5.092 3.733 5.895 1.00 98.62 84 TYR A O 1
ATOM 590 N N . ARG A 1 85 ? 6.133 1.896 6.680 1.00 98.56 85 ARG A N 1
ATOM 591 C CA . ARG A 1 85 ? 7.106 1.739 5.601 1.00 98.56 85 ARG A CA 1
ATOM 592 C C . ARG A 1 85 ? 6.746 0.482 4.824 1.00 98.56 85 ARG A C 1
ATOM 594 O O . ARG A 1 85 ? 6.703 -0.591 5.419 1.00 98.56 85 ARG A O 1
ATOM 601 N N . GLY A 1 86 ? 6.554 0.609 3.518 1.00 98.31 86 GLY A N 1
ATOM 602 C CA . GLY A 1 86 ? 6.451 -0.536 2.617 1.00 98.31 86 GLY A CA 1
ATOM 603 C C . GLY A 1 86 ? 7.775 -0.791 1.897 1.00 98.31 86 GLY A C 1
ATOM 604 O O . GLY A 1 86 ? 8.529 0.143 1.612 1.00 98.31 86 GLY A O 1
ATOM 605 N N . LEU A 1 87 ? 8.064 -2.053 1.610 1.00 97.75 87 LEU A N 1
ATOM 606 C CA . LEU A 1 87 ? 9.161 -2.485 0.754 1.00 97.75 87 LEU A CA 1
ATOM 607 C C . LEU A 1 87 ? 8.640 -3.589 -0.162 1.00 97.75 87 LEU A C 1
ATOM 609 O O . LEU A 1 87 ? 8.333 -4.673 0.324 1.00 97.75 87 LEU A O 1
ATOM 613 N N . TYR A 1 88 ? 8.521 -3.296 -1.452 1.00 97.56 88 TYR A N 1
ATOM 614 C CA . TYR A 1 88 ? 8.239 -4.295 -2.478 1.00 97.56 88 TYR A CA 1
ATOM 615 C C . TYR A 1 88 ? 9.545 -4.765 -3.111 1.00 97.56 88 TYR A C 1
ATOM 617 O O . TYR A 1 88 ? 10.366 -3.921 -3.476 1.00 97.56 88 TYR A O 1
ATOM 625 N N . GLU A 1 89 ? 9.718 -6.077 -3.247 1.00 95.31 89 GLU A N 1
ATOM 626 C CA . GLU A 1 89 ? 10.869 -6.707 -3.898 1.00 95.31 89 GLU A CA 1
ATOM 627 C C . GLU A 1 89 ? 10.395 -7.823 -4.837 1.00 95.31 89 GLU A C 1
ATOM 629 O O . GLU A 1 89 ? 9.708 -8.749 -4.400 1.00 95.31 89 GLU A O 1
ATOM 634 N N . ALA A 1 90 ? 10.769 -7.732 -6.117 1.00 92.88 90 ALA A N 1
ATOM 635 C CA . ALA A 1 90 ? 10.530 -8.768 -7.123 1.00 92.88 90 ALA A CA 1
ATOM 636 C C . ALA A 1 90 ? 11.823 -9.536 -7.438 1.00 92.88 90 ALA A C 1
ATOM 638 O O . ALA A 1 90 ? 12.873 -8.931 -7.669 1.00 92.88 90 ALA A O 1
ATOM 639 N N . GLU A 1 91 ? 11.747 -10.868 -7.481 1.00 77.50 91 GLU A N 1
ATOM 640 C CA . GLU A 1 91 ? 12.927 -11.737 -7.623 1.00 77.50 91 GLU A CA 1
ATOM 641 C C . GLU A 1 91 ? 13.549 -11.699 -9.027 1.00 77.50 91 GLU A C 1
ATOM 643 O O . GLU A 1 91 ? 14.758 -11.863 -9.174 1.00 77.50 91 GLU A O 1
ATOM 648 N N . ALA A 1 92 ? 12.738 -11.482 -10.065 1.00 73.12 92 ALA A N 1
ATOM 649 C CA . ALA A 1 92 ? 13.170 -11.670 -11.449 1.00 73.12 92 ALA A CA 1
ATOM 650 C C . ALA A 1 92 ? 13.971 -10.490 -12.030 1.00 73.12 92 ALA A C 1
ATOM 652 O O . ALA A 1 92 ? 14.830 -10.704 -12.886 1.00 73.12 92 ALA A O 1
ATOM 653 N N . VAL A 1 93 ? 13.702 -9.254 -11.588 1.00 65.75 93 VAL A N 1
ATOM 654 C CA . VAL A 1 93 ? 14.186 -8.028 -12.267 1.00 65.75 93 VAL A CA 1
ATOM 655 C C . VAL A 1 93 ? 14.853 -7.028 -11.302 1.00 65.75 93 VAL A C 1
ATOM 657 O O . VAL A 1 93 ? 15.162 -5.906 -11.684 1.00 65.75 93 VAL A O 1
ATOM 660 N N . GLU A 1 94 ? 15.114 -7.417 -10.048 1.00 75.31 94 GLU A N 1
ATOM 661 C CA . GLU A 1 94 ? 15.597 -6.503 -8.990 1.00 75.31 94 GLU A CA 1
ATOM 662 C C . GLU A 1 94 ? 14.736 -5.224 -8.895 1.00 75.31 94 GLU A C 1
ATOM 664 O O . GLU A 1 94 ? 15.222 -4.126 -8.625 1.00 75.31 94 GLU A O 1
ATOM 669 N N . ILE A 1 95 ? 13.423 -5.347 -9.127 1.00 78.88 95 ILE A N 1
ATOM 670 C CA . ILE A 1 95 ? 12.506 -4.227 -8.912 1.00 78.88 95 ILE A CA 1
ATOM 671 C C . ILE A 1 95 ? 12.328 -4.070 -7.414 1.00 78.88 95 ILE A C 1
ATOM 673 O O . ILE A 1 95 ? 11.873 -4.985 -6.722 1.00 78.88 95 ILE A O 1
ATOM 677 N N . ARG A 1 96 ? 12.668 -2.878 -6.928 1.00 91.12 96 ARG A N 1
ATOM 678 C CA . ARG A 1 96 ? 12.491 -2.498 -5.536 1.00 91.12 96 ARG A CA 1
ATOM 679 C C . ARG A 1 96 ? 11.723 -1.193 -5.446 1.00 91.12 96 ARG A C 1
ATOM 681 O O . ARG A 1 96 ? 12.214 -0.165 -5.896 1.00 91.12 96 ARG A O 1
ATOM 688 N N . TYR A 1 97 ? 10.580 -1.209 -4.765 1.00 96.12 97 TYR A N 1
ATOM 689 C CA . TYR A 1 97 ? 9.896 0.020 -4.363 1.00 96.12 97 TYR A CA 1
ATOM 690 C C . TYR A 1 97 ? 9.962 0.201 -2.856 1.00 96.12 97 TYR A C 1
ATOM 692 O O . TYR A 1 97 ? 9.625 -0.699 -2.090 1.00 96.12 97 TYR A O 1
ATOM 700 N N . VAL A 1 98 ? 10.361 1.395 -2.423 1.00 97.56 98 VAL A N 1
ATOM 701 C CA . VAL A 1 98 ? 10.254 1.819 -1.024 1.00 97.56 98 VAL A CA 1
ATOM 702 C C . VAL A 1 98 ? 9.077 2.770 -0.897 1.00 97.56 98 VAL A C 1
ATOM 704 O O . VAL A 1 98 ? 9.019 3.767 -1.613 1.00 97.56 98 VAL A O 1
ATOM 707 N N . LEU A 1 99 ? 8.171 2.472 0.032 1.00 98.38 99 LEU A N 1
ATOM 708 C CA . LEU A 1 99 ? 6.932 3.205 0.240 1.00 98.38 99 LEU A CA 1
ATOM 709 C C . LEU A 1 99 ? 6.947 3.927 1.585 1.00 98.38 99 LEU A C 1
ATOM 711 O O . LEU A 1 99 ? 7.307 3.341 2.609 1.00 98.38 99 LEU A O 1
ATOM 715 N N . SER A 1 100 ? 6.477 5.171 1.593 1.00 98.50 100 SER A N 1
ATOM 716 C CA . SER A 1 100 ? 6.101 5.894 2.811 1.00 98.50 100 SER A CA 1
ATOM 717 C C . SER A 1 100 ? 4.586 6.029 2.842 1.00 98.50 100 SER A C 1
ATOM 719 O O . SER A 1 100 ? 4.023 6.758 2.028 1.00 98.50 100 SER A O 1
ATOM 721 N N . MET A 1 101 ? 3.929 5.325 3.763 1.00 98.62 101 MET A N 1
ATOM 722 C CA . MET A 1 101 ? 2.481 5.118 3.743 1.00 98.62 101 MET A CA 1
ATOM 723 C C . MET A 1 101 ? 1.789 5.807 4.923 1.00 98.62 101 MET A C 1
ATOM 725 O O . MET A 1 101 ? 2.296 5.782 6.049 1.00 98.62 101 MET A O 1
ATOM 729 N N . THR A 1 102 ? 0.605 6.359 4.664 1.00 98.44 102 THR A N 1
ATOM 730 C CA . THR A 1 102 ? -0.309 6.919 5.666 1.00 98.44 102 THR A CA 1
ATOM 731 C C . THR A 1 102 ? -1.689 6.297 5.495 1.00 98.44 102 THR A C 1
ATOM 733 O O . THR A 1 102 ? -2.305 6.436 4.439 1.00 98.44 102 THR A O 1
ATOM 736 N N . GLN A 1 103 ? -2.161 5.607 6.526 1.00 98.31 103 GLN A N 1
ATOM 737 C CA . GLN A 1 103 ? -3.503 5.046 6.600 1.00 98.31 103 GLN A CA 1
ATOM 738 C C . GLN A 1 103 ? -4.495 6.115 7.039 1.00 98.31 103 GLN A C 1
ATOM 740 O O . GLN A 1 103 ? -4.222 6.906 7.946 1.00 98.31 103 GLN A O 1
ATOM 745 N N . ASP A 1 104 ? -5.657 6.120 6.400 1.00 97.12 104 ASP A N 1
ATOM 746 C CA . ASP A 1 104 ? -6.729 7.011 6.792 1.00 97.12 104 ASP A CA 1
ATOM 747 C C . ASP A 1 104 ? -7.377 6.567 8.092 1.00 97.12 104 ASP A C 1
ATOM 749 O O . ASP A 1 104 ? -7.531 5.382 8.386 1.00 97.12 104 ASP A O 1
ATOM 753 N N . MET A 1 105 ? -7.821 7.562 8.844 1.00 95.19 105 MET A N 1
ATOM 754 C CA . MET A 1 105 ? -8.562 7.369 10.074 1.00 95.19 105 MET A CA 1
ATOM 755 C C . MET A 1 105 ? -9.980 7.887 9.861 1.00 95.19 105 MET A C 1
ATOM 757 O O . MET A 1 105 ? -10.162 9.015 9.394 1.00 95.19 105 MET A O 1
ATOM 761 N N . MET A 1 106 ? -10.983 7.076 10.188 1.00 93.38 106 MET A N 1
ATOM 762 C CA . MET A 1 106 ? -12.387 7.449 10.037 1.00 93.38 106 MET A CA 1
ATOM 763 C C . MET A 1 106 ? -13.080 7.590 11.392 1.00 93.38 106 MET A C 1
ATOM 765 O O . MET A 1 106 ? -12.903 6.735 12.264 1.00 93.38 106 MET A O 1
ATOM 769 N N . PRO A 1 107 ? -13.896 8.642 11.577 1.00 91.06 107 PRO A N 1
ATOM 770 C CA . PRO A 1 107 ? -14.702 8.782 12.775 1.00 91.06 107 PRO A CA 1
ATOM 771 C C . PRO A 1 107 ? -15.843 7.758 12.763 1.00 91.06 107 PRO A C 1
ATOM 773 O O . PRO A 1 107 ? -16.626 7.695 11.814 1.00 91.06 107 PRO A O 1
ATOM 776 N N . VAL A 1 108 ? -15.958 6.983 13.837 1.00 87.38 108 VAL A N 1
ATOM 777 C CA . VAL A 1 108 ? -17.067 6.063 14.103 1.00 87.38 108 VAL A CA 1
ATOM 778 C C . VAL A 1 108 ? -17.559 6.335 15.522 1.00 87.38 108 VAL A C 1
ATOM 780 O O . VAL A 1 108 ? -16.932 5.961 16.512 1.00 87.38 108 VAL A O 1
ATOM 783 N N . GLY A 1 109 ? -18.676 7.060 15.620 1.00 88.12 109 GLY A N 1
ATOM 784 C CA . GLY A 1 109 ? -19.144 7.611 16.892 1.00 88.12 109 GLY A CA 1
ATOM 785 C C . GLY A 1 109 ? -18.142 8.622 17.459 1.00 88.12 109 GLY A C 1
ATOM 786 O O . GLY A 1 109 ? -17.750 9.561 16.772 1.00 88.12 109 GLY A O 1
ATOM 787 N N . GLU A 1 110 ? -17.725 8.419 18.708 1.00 90.50 110 GLU A N 1
ATOM 788 C CA . GLU A 1 110 ? -16.714 9.250 19.385 1.00 90.50 110 GLU A CA 1
ATOM 789 C C . GLU A 1 110 ? -15.275 8.747 19.174 1.00 90.50 110 GLU A C 1
ATOM 791 O O . GLU A 1 110 ? -14.322 9.349 19.668 1.00 90.50 110 GLU A O 1
ATOM 796 N N . GLN A 1 111 ? -15.100 7.634 18.457 1.00 89.31 111 GLN A N 1
ATOM 797 C CA . GLN A 1 111 ? -13.801 7.009 18.230 1.00 89.31 111 GLN A CA 1
ATOM 798 C C . GLN A 1 111 ? -13.304 7.264 16.809 1.00 89.31 111 GLN A C 1
ATOM 800 O O . GLN A 1 111 ? -14.080 7.478 15.881 1.00 89.31 111 GLN A O 1
ATOM 805 N N . SER A 1 112 ? -11.985 7.220 16.644 1.00 91.75 112 SER A N 1
ATOM 806 C CA . SER A 1 112 ? -11.331 7.239 15.339 1.00 91.75 112 SER A CA 1
ATOM 807 C C . SER A 1 112 ? -10.727 5.865 15.092 1.00 91.75 112 SER A C 1
ATOM 809 O O . SER A 1 112 ? -9.908 5.410 15.894 1.00 91.75 112 SER A O 1
ATOM 811 N N . ILE A 1 113 ? -11.152 5.196 14.022 1.00 94.19 113 ILE A N 1
ATOM 812 C CA . ILE A 1 113 ? -10.695 3.845 13.692 1.00 94.19 113 ILE A CA 1
ATOM 813 C C . ILE A 1 113 ? -9.883 3.840 12.402 1.00 94.19 113 ILE A C 1
ATOM 815 O O . ILE A 1 113 ? -10.102 4.658 11.506 1.00 94.19 113 ILE A O 1
ATOM 819 N N . ALA A 1 114 ? -8.933 2.911 12.329 1.00 96.56 114 ALA A N 1
ATOM 820 C CA . ALA A 1 114 ? -8.083 2.718 11.167 1.00 96.56 114 ALA A CA 1
ATOM 821 C C . ALA A 1 114 ? -8.924 2.200 9.989 1.00 96.56 114 ALA A C 1
ATOM 823 O O . ALA A 1 114 ? -9.555 1.145 10.083 1.00 96.56 114 ALA A O 1
ATOM 824 N N . ALA A 1 115 ? -8.980 2.981 8.912 1.00 97.38 115 ALA A N 1
ATOM 825 C CA . ALA A 1 115 ? -9.806 2.701 7.746 1.00 97.38 115 ALA A CA 1
ATOM 826 C C . ALA A 1 115 ? -9.089 1.787 6.748 1.00 97.38 115 ALA A C 1
ATOM 828 O O . ALA A 1 115 ? -7.883 1.553 6.821 1.00 97.38 115 ALA A O 1
ATOM 829 N N . ASN A 1 116 ? -9.829 1.313 5.754 1.00 97.81 116 ASN A N 1
ATOM 830 C CA . ASN A 1 116 ? -9.335 0.354 4.776 1.00 97.81 116 ASN A CA 1
ATOM 831 C C . ASN A 1 116 ? -8.400 0.944 3.701 1.00 97.81 116 ASN A C 1
ATOM 833 O O . ASN A 1 116 ? -8.038 0.232 2.769 1.00 97.81 116 ASN A O 1
ATOM 837 N N . ARG A 1 117 ? -8.044 2.232 3.772 1.00 98.06 117 ARG A N 1
ATOM 838 C CA . ARG A 1 117 ? -7.247 2.924 2.750 1.00 98.06 117 ARG A CA 1
ATOM 839 C C . ARG A 1 117 ? -5.940 3.439 3.327 1.00 98.06 117 ARG A C 1
ATOM 841 O O . ARG A 1 117 ? -5.933 4.087 4.371 1.00 98.06 117 ARG A O 1
ATOM 848 N N . ALA A 1 118 ? -4.856 3.224 2.591 1.00 98.25 118 ALA A N 1
ATOM 849 C CA . ALA A 1 118 ? -3.584 3.894 2.798 1.00 98.25 118 ALA A CA 1
ATOM 850 C C . ALA A 1 118 ? -3.171 4.641 1.529 1.00 98.25 118 ALA A C 1
ATOM 852 O O . ALA A 1 118 ? -3.241 4.102 0.429 1.00 98.25 118 ALA A O 1
ATOM 853 N N . THR A 1 119 ? -2.719 5.879 1.680 1.00 97.81 119 THR A N 1
ATOM 854 C CA . THR A 1 119 ? -2.029 6.626 0.622 1.00 97.81 119 THR A CA 1
ATOM 855 C C . THR A 1 119 ? -0.527 6.493 0.816 1.00 97.81 119 THR A C 1
ATOM 857 O O . THR A 1 119 ? -0.059 6.279 1.937 1.00 97.81 119 THR A O 1
ATOM 860 N N . PHE A 1 120 ? 0.251 6.585 -0.258 1.00 97.81 120 PHE A N 1
ATOM 861 C CA . PHE A 1 120 ? 1.699 6.465 -0.156 1.00 97.81 120 PHE A CA 1
ATOM 862 C C . PHE A 1 120 ? 2.449 7.252 -1.222 1.00 97.81 120 PHE A C 1
ATOM 864 O O . PHE A 1 120 ? 1.937 7.512 -2.309 1.00 97.81 120 PHE A O 1
ATOM 871 N N . THR A 1 121 ? 3.703 7.572 -0.911 1.00 97.81 121 THR A N 1
ATOM 872 C CA . THR A 1 121 ? 4.721 7.912 -1.909 1.00 97.81 121 THR A CA 1
ATOM 873 C C . THR A 1 121 ? 5.631 6.713 -2.137 1.00 97.81 121 THR A C 1
ATOM 875 O O . THR A 1 121 ? 5.849 5.924 -1.214 1.00 97.81 121 THR A O 1
ATOM 878 N N . TRP A 1 122 ? 6.161 6.566 -3.351 1.00 97.44 122 TRP A N 1
ATOM 879 C CA . TRP A 1 122 ? 7.102 5.500 -3.704 1.00 97.44 122 TRP A CA 1
ATOM 880 C C . TRP A 1 122 ? 8.384 6.059 -4.326 1.00 97.44 122 TRP A C 1
ATOM 882 O O . TRP A 1 122 ? 8.384 7.149 -4.904 1.00 97.44 122 TRP A O 1
ATOM 892 N N . GLN A 1 123 ? 9.470 5.296 -4.210 1.00 96.38 123 GLN A N 1
ATOM 893 C CA . GLN A 1 123 ? 10.731 5.515 -4.919 1.00 96.38 123 GLN A CA 1
ATOM 894 C C . GLN A 1 123 ? 11.368 4.176 -5.311 1.00 96.38 123 GLN A C 1
ATOM 896 O O . GLN A 1 123 ? 11.236 3.201 -4.567 1.00 96.38 123 GLN A O 1
ATOM 901 N N . ASP A 1 124 ? 12.083 4.147 -6.434 1.00 93.94 124 ASP A N 1
ATOM 902 C CA . ASP A 1 124 ? 12.759 2.945 -6.955 1.00 93.94 124 ASP A CA 1
ATOM 903 C C . ASP A 1 124 ? 14.274 2.889 -6.670 1.00 93.94 124 ASP A C 1
ATOM 905 O O . ASP A 1 124 ? 14.939 1.904 -6.965 1.00 93.94 124 ASP A O 1
ATOM 909 N N . GLY A 1 125 ? 14.849 3.956 -6.102 1.00 89.69 125 GLY A N 1
ATOM 910 C CA . GLY A 1 125 ? 16.296 4.072 -5.872 1.00 89.69 125 GLY A CA 1
ATOM 911 C C . GLY A 1 125 ? 17.124 4.461 -7.108 1.00 89.69 125 GLY A C 1
ATOM 912 O O . GLY A 1 125 ? 18.307 4.767 -6.966 1.00 89.69 125 GLY A O 1
ATOM 913 N N . HIS A 1 126 ? 16.505 4.541 -8.286 1.00 90.31 126 HIS A N 1
ATOM 914 C CA . HIS A 1 126 ? 17.097 4.954 -9.564 1.00 90.31 126 HIS A CA 1
ATOM 915 C C . HIS A 1 126 ? 16.614 6.336 -10.035 1.00 90.31 126 HIS A C 1
ATOM 917 O O . HIS A 1 126 ? 17.031 6.827 -11.084 1.00 90.31 126 HIS A O 1
ATOM 923 N N . GLY A 1 127 ? 15.783 6.996 -9.227 1.00 89.75 127 GLY A N 1
ATOM 924 C CA . GLY A 1 127 ? 15.274 8.348 -9.461 1.00 89.75 127 GLY A CA 1
ATOM 925 C C . GLY A 1 127 ? 13.794 8.386 -9.837 1.00 89.75 127 GLY A C 1
ATOM 926 O O . GLY A 1 127 ? 13.210 9.473 -9.824 1.00 89.75 127 GLY A O 1
ATOM 927 N N . GLY A 1 128 ? 13.183 7.230 -10.107 1.00 93.06 128 GLY A N 1
ATOM 928 C CA . GLY A 1 128 ? 11.741 7.086 -10.240 1.00 93.06 128 GLY A CA 1
ATOM 929 C C . GLY A 1 128 ? 11.061 7.304 -8.893 1.00 93.06 128 GLY A C 1
ATOM 930 O O . GLY A 1 128 ? 11.529 6.851 -7.842 1.00 93.06 128 GLY A O 1
ATOM 931 N N . ARG A 1 129 ? 9.970 8.069 -8.919 1.00 95.94 129 ARG A N 1
ATOM 932 C CA . ARG A 1 129 ? 9.176 8.396 -7.735 1.00 95.94 129 ARG A CA 1
ATOM 933 C C . ARG A 1 129 ? 7.767 8.812 -8.109 1.00 95.94 129 ARG A C 1
ATOM 935 O O . ARG A 1 129 ? 7.540 9.392 -9.171 1.00 95.94 129 ARG A O 1
ATOM 942 N N . GLY A 1 130 ? 6.854 8.657 -7.167 1.00 96.06 130 GLY A N 1
ATOM 943 C CA . GLY A 1 130 ? 5.491 9.117 -7.351 1.00 96.06 130 GLY A CA 1
ATOM 944 C C . GLY A 1 130 ? 4.605 8.808 -6.164 1.00 96.06 130 GLY A C 1
ATOM 945 O O . GLY A 1 130 ? 5.072 8.741 -5.025 1.00 96.06 130 GLY A O 1
ATOM 946 N N . GLU A 1 131 ? 3.322 8.646 -6.449 1.00 96.75 131 GLU A N 1
ATOM 947 C CA . GLU A 1 131 ? 2.266 8.517 -5.451 1.00 96.75 131 GLU A CA 1
ATOM 948 C C . GLU A 1 131 ? 1.351 7.346 -5.799 1.00 96.75 131 GLU A C 1
ATOM 950 O O . GLU A 1 131 ? 1.325 6.869 -6.938 1.00 96.75 131 GLU A O 1
ATOM 955 N N . GLY A 1 132 ? 0.611 6.873 -4.805 1.00 96.56 132 GLY A N 1
ATOM 956 C CA . GLY A 1 132 ? -0.364 5.814 -4.975 1.00 96.56 132 GLY A CA 1
ATOM 957 C C . GLY A 1 132 ? -1.244 5.623 -3.751 1.00 96.56 132 GLY A C 1
ATOM 958 O O . GLY A 1 132 ? -1.165 6.353 -2.758 1.00 96.56 132 GLY A O 1
ATOM 959 N N . TRP A 1 133 ? -2.106 4.623 -3.838 1.00 97.44 133 TRP A N 1
ATOM 960 C CA . TRP A 1 133 ? -2.975 4.198 -2.753 1.00 97.44 133 TRP A CA 1
ATOM 961 C C . TRP A 1 133 ? -3.117 2.677 -2.737 1.00 97.44 133 TRP A C 1
ATOM 963 O O . TRP A 1 133 ? -2.992 2.018 -3.768 1.00 97.44 133 TRP A O 1
ATOM 973 N N . LEU A 1 134 ? -3.392 2.135 -1.554 1.00 98.19 134 LEU A N 1
ATOM 974 C CA . LEU A 1 134 ? -3.765 0.746 -1.319 1.00 98.19 134 LEU A CA 1
ATOM 975 C C . LEU A 1 134 ? -5.096 0.705 -0.568 1.00 98.19 134 LEU A C 1
ATOM 977 O O . LEU A 1 134 ? -5.338 1.505 0.338 1.00 98.19 134 LEU A O 1
ATOM 981 N N . LEU A 1 135 ? -5.937 -0.247 -0.943 1.00 97.94 135 LEU A N 1
ATOM 982 C CA . LEU A 1 135 ? -7.120 -0.680 -0.226 1.00 97.94 135 LEU A CA 1
ATOM 983 C C . LEU A 1 135 ? -6.902 -2.098 0.280 1.00 97.94 135 LEU A C 1
ATOM 985 O O . LEU A 1 135 ? -6.510 -2.971 -0.493 1.00 97.94 135 LEU A O 1
ATOM 989 N N . ILE A 1 136 ? -7.212 -2.316 1.550 1.00 98.19 136 ILE A N 1
ATOM 990 C CA . ILE A 1 136 ? -7.320 -3.642 2.153 1.00 98.19 136 ILE A CA 1
ATOM 991 C C . ILE A 1 136 ? -8.788 -4.072 2.167 1.00 98.19 136 ILE A C 1
ATOM 993 O O . ILE A 1 136 ? -9.683 -3.249 2.378 1.00 98.19 136 ILE A O 1
ATOM 997 N N . ASN A 1 137 ? -9.061 -5.339 1.859 1.00 97.12 137 ASN A N 1
ATOM 998 C CA . ASN A 1 137 ? -10.421 -5.870 1.935 1.00 97.12 137 ASN A CA 1
ATOM 999 C C . ASN A 1 137 ? -10.869 -6.066 3.389 1.00 97.12 137 ASN A C 1
ATOM 1001 O O . ASN A 1 137 ? -10.087 -5.990 4.328 1.00 97.12 137 ASN A O 1
ATOM 1005 N N . ARG A 1 138 ? -12.160 -6.349 3.567 1.00 96.00 138 ARG A N 1
ATOM 1006 C CA . ARG A 1 138 ? -12.787 -6.511 4.884 1.00 96.00 138 ARG A CA 1
ATOM 1007 C C . ARG A 1 138 ? -12.203 -7.664 5.699 1.00 96.00 138 ARG A C 1
ATOM 1009 O O . ARG A 1 138 ? -12.217 -7.615 6.922 1.00 96.00 138 ARG A O 1
ATOM 1016 N N . GLU A 1 139 ? -11.737 -8.704 5.024 1.00 95.62 139 GLU A N 1
ATOM 1017 C CA . GLU A 1 139 ? -11.156 -9.894 5.641 1.00 95.62 139 GLU A CA 1
ATOM 1018 C C . GLU A 1 139 ? -9.661 -9.723 5.957 1.00 95.62 139 GLU A C 1
ATOM 1020 O O . GLU A 1 139 ? -9.024 -10.688 6.371 1.00 95.62 139 GLU A O 1
ATOM 1025 N N . ASP A 1 140 ? -9.094 -8.534 5.718 1.00 95.19 140 ASP A N 1
ATOM 1026 C CA . ASP A 1 140 ? -7.671 -8.229 5.860 1.00 95.19 140 ASP A CA 1
ATOM 1027 C C . ASP A 1 140 ? -6.755 -9.222 5.118 1.00 95.19 140 ASP A C 1
ATOM 1029 O O . ASP A 1 140 ? -5.621 -9.443 5.519 1.00 95.19 140 ASP A O 1
ATOM 1033 N N . SER A 1 141 ? -7.207 -9.821 4.017 1.00 96.88 141 SER A N 1
ATOM 1034 C CA . SER A 1 141 ? -6.516 -10.907 3.301 1.00 96.88 141 SER A CA 1
ATOM 1035 C C . SER A 1 141 ? -5.984 -10.523 1.923 1.00 96.88 141 SER A C 1
ATOM 1037 O O . SER A 1 141 ? -5.164 -11.250 1.363 1.00 96.88 141 SER A O 1
ATOM 1039 N N . ALA A 1 142 ? -6.408 -9.387 1.373 1.00 98.00 142 ALA A N 1
ATOM 1040 C CA . ALA A 1 142 ? -6.003 -8.921 0.056 1.00 98.00 142 ALA A CA 1
ATOM 1041 C C . ALA A 1 142 ? -5.808 -7.404 0.023 1.00 98.00 142 ALA A C 1
ATOM 1043 O O . ALA A 1 142 ? -6.571 -6.651 0.633 1.00 98.00 142 ALA A O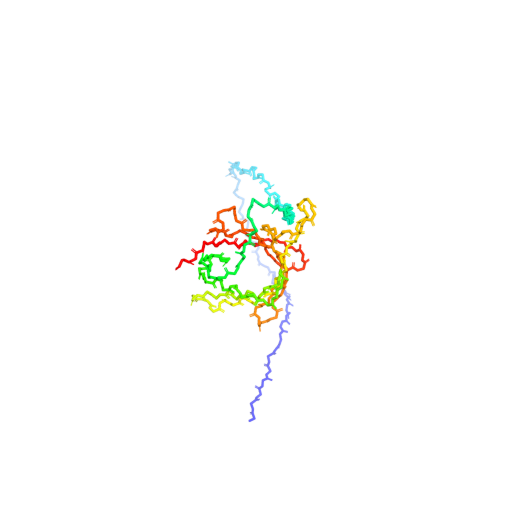 1
ATOM 1044 N N . LEU A 1 143 ? -4.812 -6.970 -0.753 1.00 98.25 143 LEU A N 1
ATOM 1045 C CA . LEU A 1 143 ? -4.590 -5.571 -1.098 1.00 98.25 143 LEU A CA 1
ATOM 1046 C C . LEU A 1 143 ? -4.824 -5.346 -2.586 1.00 98.25 143 LEU A C 1
ATOM 1048 O O . LEU A 1 143 ? -4.370 -6.119 -3.428 1.00 98.25 143 LEU A O 1
ATOM 1052 N N . THR A 1 144 ? -5.463 -4.228 -2.906 1.00 97.38 144 THR A N 1
ATOM 1053 C CA . THR A 1 144 ? -5.527 -3.686 -4.268 1.00 97.38 144 THR A CA 1
ATOM 1054 C C . THR A 1 144 ? -5.104 -2.231 -4.249 1.00 97.38 144 THR A C 1
ATOM 1056 O O . THR A 1 144 ? -5.311 -1.541 -3.257 1.00 97.38 144 THR A O 1
ATOM 1059 N N . GLY A 1 145 ? -4.500 -1.739 -5.317 1.00 96.50 145 GLY A N 1
ATOM 1060 C CA . GLY A 1 145 ? -4.022 -0.368 -5.350 1.00 96.50 145 GLY A CA 1
ATOM 1061 C C . GLY A 1 145 ? -3.738 0.139 -6.742 1.00 96.50 145 GLY A C 1
ATOM 1062 O O . GLY A 1 145 ? -3.686 -0.628 -7.706 1.00 96.50 145 GLY A O 1
ATOM 1063 N N . ALA A 1 146 ? -3.513 1.443 -6.818 1.00 96.06 146 ALA A N 1
ATOM 1064 C CA . ALA A 1 146 ? -2.981 2.082 -8.005 1.00 96.06 146 ALA A CA 1
ATOM 1065 C C . ALA A 1 146 ? -1.866 3.056 -7.635 1.00 96.06 146 ALA A C 1
ATOM 1067 O O . ALA A 1 146 ? -1.869 3.653 -6.556 1.00 96.06 146 ALA A O 1
ATOM 1068 N N . PHE A 1 147 ? -0.917 3.216 -8.547 1.00 95.88 147 PHE A N 1
ATOM 1069 C CA . PHE A 1 147 ? 0.220 4.113 -8.401 1.00 95.88 147 PHE A CA 1
ATOM 1070 C C . PHE A 1 147 ? 0.657 4.648 -9.757 1.00 95.88 147 PHE A C 1
ATOM 1072 O O . PHE A 1 147 ? 0.315 4.098 -10.802 1.00 95.88 147 PHE A O 1
ATOM 1079 N N . GLY A 1 148 ? 1.455 5.703 -9.729 1.00 94.62 148 GLY A N 1
ATOM 1080 C CA . GLY A 1 148 ? 2.130 6.198 -10.914 1.00 94.62 148 GLY A CA 1
ATOM 1081 C C . GLY A 1 148 ? 2.937 7.449 -10.611 1.00 94.62 148 GLY A C 1
ATOM 1082 O O . GLY A 1 148 ? 3.291 7.711 -9.456 1.00 94.62 148 GLY A O 1
ATOM 1083 N N . GLU A 1 149 ? 3.305 8.176 -11.657 1.00 93.44 149 GLU A N 1
ATOM 1084 C CA . GLU A 1 149 ? 4.150 9.363 -11.568 1.00 93.44 149 GLU A CA 1
ATOM 1085 C C . GLU A 1 149 ? 3.325 10.640 -11.730 1.00 93.44 149 GLU A C 1
ATOM 1087 O O . GLU A 1 149 ? 2.379 10.697 -12.506 1.00 93.44 149 GLU A O 1
ATOM 1092 N N . ARG A 1 150 ? 3.718 11.713 -11.029 1.00 85.81 150 ARG A N 1
ATOM 1093 C CA . ARG A 1 150 ? 3.180 13.076 -11.241 1.00 85.81 150 ARG A CA 1
ATOM 1094 C C . ARG A 1 150 ? 1.642 13.181 -11.184 1.00 85.81 150 ARG A C 1
ATOM 1096 O O . ARG A 1 150 ? 1.068 14.050 -11.835 1.00 85.81 150 ARG A O 1
ATOM 1103 N N . GLY A 1 151 ? 0.992 12.340 -10.380 1.00 78.81 151 GLY A N 1
ATOM 1104 C CA . GLY A 1 151 ? -0.464 12.328 -10.202 1.00 78.81 151 GLY A CA 1
ATOM 1105 C C . GLY A 1 151 ? -1.229 11.496 -11.236 1.00 78.81 151 GLY A C 1
ATOM 1106 O O . GLY A 1 151 ? -2.451 11.394 -11.138 1.00 78.81 151 GLY A O 1
ATOM 1107 N N . GLU A 1 152 ? -0.540 10.878 -12.195 1.00 88.12 152 GLU A N 1
ATOM 1108 C CA . GLU A 1 152 ? -1.115 9.841 -13.049 1.00 88.12 152 GLU A CA 1
ATOM 1109 C C . GLU A 1 152 ? -1.052 8.509 -12.292 1.00 88.12 152 GLU A C 1
ATOM 1111 O O . GLU A 1 152 ? -0.004 8.144 -11.770 1.00 88.12 152 GLU A O 1
ATOM 1116 N N . LEU A 1 153 ? -2.190 7.821 -12.162 1.00 89.81 153 LEU A N 1
ATOM 1117 C CA . LEU A 1 153 ? -2.326 6.540 -11.457 1.00 89.81 153 LEU A CA 1
ATOM 1118 C C . LEU A 1 153 ? -2.710 5.459 -12.470 1.00 89.81 153 LEU A C 1
ATOM 1120 O O . LEU A 1 153 ? -3.864 5.053 -12.560 1.00 89.81 153 LEU A O 1
ATOM 1124 N N . ASP A 1 154 ? -1.757 5.068 -13.301 1.00 89.62 154 ASP A N 1
ATOM 1125 C CA . ASP A 1 154 ? -1.956 4.219 -14.478 1.00 89.62 154 ASP A CA 1
ATOM 1126 C C . ASP A 1 154 ? -1.501 2.768 -14.276 1.00 89.62 154 ASP A C 1
ATOM 1128 O O . ASP A 1 154 ? -1.747 1.913 -15.128 1.00 89.62 154 ASP A O 1
ATOM 1132 N N . ARG A 1 155 ? -0.882 2.470 -13.133 1.00 92.25 155 ARG A N 1
ATOM 1133 C CA . ARG A 1 155 ? -0.359 1.146 -12.802 1.00 92.25 155 ARG A CA 1
ATOM 1134 C C . ARG A 1 155 ? -1.047 0.570 -11.575 1.00 92.25 155 ARG A C 1
ATOM 1136 O O . ARG A 1 155 ? -1.517 1.306 -10.709 1.00 92.25 155 ARG A O 1
ATOM 1143 N N . ALA A 1 156 ? -1.092 -0.757 -11.495 1.00 93.62 156 ALA A N 1
ATOM 1144 C CA . ALA A 1 156 ? -1.858 -1.489 -10.492 1.00 93.62 156 ALA A CA 1
ATOM 1145 C C . ALA A 1 156 ? -0.968 -2.260 -9.510 1.00 93.62 156 ALA A C 1
ATOM 1147 O O . ALA A 1 156 ? 0.134 -2.690 -9.845 1.00 93.62 156 ALA A O 1
ATOM 1148 N N . TRP A 1 157 ? -1.485 -2.416 -8.294 1.00 94.88 157 TRP A N 1
ATOM 1149 C CA . TRP A 1 157 ? -0.918 -3.177 -7.181 1.00 94.88 157 TRP A CA 1
ATOM 1150 C C . TRP A 1 157 ? -1.947 -4.234 -6.787 1.00 94.88 157 TRP A C 1
ATOM 1152 O O . TRP A 1 157 ? -3.097 -3.877 -6.529 1.00 94.88 157 TRP A O 1
ATOM 1162 N N . THR A 1 158 ? -1.571 -5.512 -6.738 1.00 96.75 158 THR A N 1
ATOM 1163 C CA . THR A 1 158 ? -2.467 -6.587 -6.271 1.00 96.75 158 THR A CA 1
ATOM 1164 C C . THR A 1 158 ? -1.693 -7.570 -5.414 1.00 96.75 158 THR A C 1
ATOM 1166 O O . THR A 1 158 ? -0.693 -8.112 -5.872 1.00 96.75 158 THR A O 1
ATOM 1169 N N . PHE A 1 159 ? -2.158 -7.820 -4.190 1.00 97.94 159 PHE A N 1
ATOM 1170 C CA . PHE A 1 159 ? -1.493 -8.719 -3.250 1.00 97.94 159 PHE A CA 1
ATOM 1171 C C . PHE A 1 159 ? -2.482 -9.554 -2.442 1.00 97.94 159 PHE A C 1
ATOM 1173 O O . PHE A 1 159 ? -3.614 -9.139 -2.196 1.00 97.94 159 PHE A O 1
ATOM 1180 N N . ILE A 1 160 ? -2.005 -10.694 -1.960 1.00 98.00 160 ILE A N 1
ATOM 1181 C CA . ILE A 1 160 ? -2.638 -11.546 -0.957 1.00 98.00 160 ILE A CA 1
ATOM 1182 C C . ILE A 1 160 ? -1.750 -11.611 0.285 1.00 98.00 160 ILE A C 1
ATOM 1184 O O . ILE A 1 160 ? -0.524 -11.530 0.188 1.00 98.00 160 ILE A O 1
ATOM 1188 N N . ARG A 1 161 ? -2.355 -11.729 1.464 1.00 97.62 161 ARG A N 1
ATOM 1189 C CA . ARG A 1 161 ? -1.603 -11.844 2.715 1.00 97.62 161 ARG A CA 1
ATOM 1190 C C . ARG A 1 161 ? -0.867 -13.185 2.774 1.00 97.62 161 ARG A C 1
ATOM 1192 O O . ARG A 1 161 ? -1.414 -14.211 2.377 1.00 97.62 161 ARG A O 1
ATOM 1199 N N . VAL A 1 162 ? 0.360 -13.160 3.285 1.00 94.62 162 VAL A N 1
ATOM 1200 C CA . VAL A 1 162 ? 1.109 -14.363 3.665 1.00 94.62 162 VAL A CA 1
ATOM 1201 C C . VAL A 1 162 ? 0.848 -14.631 5.148 1.00 94.62 162 VAL A C 1
ATOM 1203 O O . VAL A 1 162 ? 1.010 -13.723 5.966 1.00 94.62 162 VAL A O 1
ATOM 1206 N N . GLU A 1 163 ? 0.400 -15.845 5.468 1.00 81.88 163 GLU A N 1
ATOM 1207 C CA . GLU A 1 163 ? 0.187 -16.324 6.846 1.00 81.88 163 GLU A CA 1
ATOM 1208 C C . GLU A 1 163 ? 1.489 -16.765 7.526 1.00 81.88 163 GLU A C 1
ATOM 1210 O O . GLU A 1 163 ? 2.348 -17.372 6.842 1.00 81.88 163 GLU A O 1
#

Nearest PDB structures (foldseek):
  7qh3-assembly2_B  TM=5.010E-01  e=3.399E-02  Streptomyces tsukubensis NRRL18488
  7b28-assembly1_F  TM=5.113E-01  e=1.210E-01  Rhipicephalus pulchellus
  7b29-assembly1_A  TM=5.366E-01  e=1.409E-01  Rhipicephalus appendiculatus
  7b28-assembly3_B  TM=5.011E-01  e=1.817E-01  Rhipicephalus pulchellus

Radius of gyration: 27.3 Å; Cα contacts (8 Å, |Δi|>4): 314; chains: 1; bounding box: 66×32×88 Å

Secondary structure (DSSP, 8-state):
-----------------------------------------PPP-PPPPP---SS-----EEEEEEETTEEEEEEEEEEETTEEEEEEEETTT--EEEEEEEEEEEEETTEEEEEEEEEEEEE-SSS-EEEEEEEE-TTS-EEEEEEESTT---EEEEEEE--

Sequence (163 aa):
MAVLISTASLGGARRPGRTGSACVRGLALLLALVPACKPGTAPPVSIPPAAAYDAPSDFQGQWLGEVEGEVGTLSITPLGPGRYRGLYEAEAVEIRYVLSMTQDMMPVGEQSIAANRATFTWQDGHGGRGEGWLLINREDSALTGAFGERGELDRAWTFIRVE

Solvent-accessible surface area (backbone atoms only — not comparable to full-atom values): 9989 Å² total; per-residue (Å²): 142,84,88,85,87,88,88,80,88,84,85,85,89,88,85,90,83,77,91,82,90,77,92,79,85,85,79,92,74,92,78,75,88,71,80,80,76,67,82,72,76,72,75,78,60,71,84,75,82,73,48,72,61,100,56,68,49,70,82,64,47,46,25,46,32,38,48,89,89,40,56,30,40,36,40,29,43,76,75,54,91,54,28,32,39,36,38,36,44,24,82,89,75,74,48,41,40,44,31,51,34,40,43,43,72,38,79,56,88,97,42,74,39,42,18,29,26,30,41,30,38,40,33,52,88,82,78,54,54,32,41,36,38,41,36,47,47,95,82,65,46,38,39,42,33,36,26,33,49,91,85,45,38,84,42,58,39,42,30,33,56,59,132